Protein AF-T2JMP5-F1 (afdb_monomer_lite)

Secondary structure (DSSP, 8-state):
-EEEEETHHHHH-SSSHHHHHHHHHHHTS-TT-EEEEEESS--SSS----TT-EEEE-----SSGGGHHHHHHHHHHHHHHHHT-SEEEE----

Foldseek 3Di:
DEEEEEVVVCVVDLDDPLLLVVLVVLQPDDLVYQYEYEDQDQNPPSGRDRPNYHYHHDPQPDPPNVCSVVVVVVVVVVVCVVPVGPYYDYSDDD

Organism: NCBI:txid1284629

Sequence (94 aa):
MKILYDGSIYSIQVTGGINRYFANVINRLPDDFIPSLIVEKYPEFNCPTHPNLKLFRWYKRFRPERFRVLTEKLYANAINKFNNFDSLIPLIIH

Radius of gyration: 13.21 Å; chains: 1; bounding box: 30×30×32 Å

pLDDT: mean 76.19, std 10.18, range [42.0, 91.25]

Structure 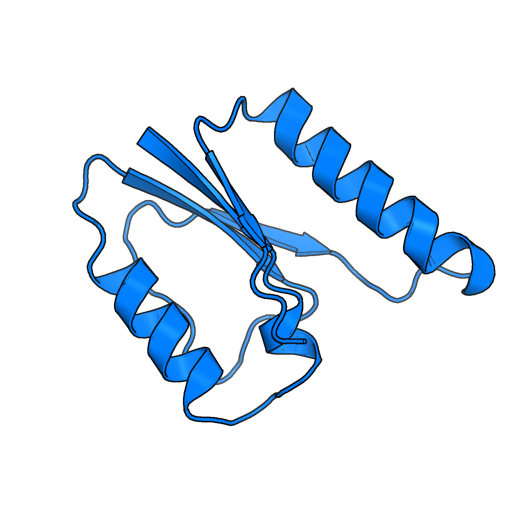(mmCIF, N/CA/C/O backbone):
data_AF-T2JMP5-F1
#
_entry.id   AF-T2JMP5-F1
#
loop_
_atom_site.group_PDB
_atom_site.id
_atom_site.type_symbol
_atom_site.label_atom_id
_atom_site.label_alt_id
_atom_site.label_comp_id
_atom_site.label_asym_id
_atom_site.label_entity_id
_atom_site.label_seq_id
_atom_site.pdbx_PDB_ins_code
_atom_site.Cartn_x
_atom_site.Cartn_y
_atom_site.Cartn_z
_atom_site.occupancy
_atom_site.B_iso_or_equiv
_atom_site.auth_seq_id
_atom_site.auth_comp_id
_atom_site.auth_asym_id
_atom_site.auth_atom_id
_atom_site.pdbx_PDB_model_num
ATOM 1 N N . MET A 1 1 ? -7.040 5.365 13.887 1.00 85.81 1 MET A N 1
ATOM 2 C CA . MET A 1 1 ? -5.674 5.891 13.628 1.00 85.81 1 MET A CA 1
ATOM 3 C C . MET A 1 1 ? -5.327 5.770 12.143 1.00 85.81 1 MET A C 1
ATOM 5 O O . MET A 1 1 ? -5.575 4.724 11.549 1.00 85.81 1 MET A O 1
ATOM 9 N N . LYS A 1 2 ? -4.807 6.825 11.508 1.00 86.31 2 LYS A N 1
ATOM 10 C CA . LYS A 1 2 ? -4.453 6.844 10.077 1.00 86.31 2 LYS A CA 1
ATOM 11 C C . LYS A 1 2 ? -2.972 6.521 9.888 1.00 86.31 2 LYS A C 1
ATOM 13 O O . LYS A 1 2 ? -2.117 7.273 10.351 1.00 86.31 2 LYS A O 1
ATOM 18 N N . ILE A 1 3 ? -2.670 5.457 9.147 1.00 85.56 3 ILE A N 1
ATOM 19 C CA . ILE A 1 3 ? -1.290 5.018 8.884 1.00 85.56 3 ILE A CA 1
ATOM 20 C C . ILE A 1 3 ? -1.011 5.086 7.388 1.00 85.56 3 ILE A C 1
ATOM 22 O O . ILE A 1 3 ? -1.795 4.561 6.601 1.00 85.56 3 ILE A O 1
ATOM 26 N N . LEU A 1 4 ? 0.108 5.692 6.999 1.00 84.75 4 LEU A N 1
ATOM 27 C CA . LEU A 1 4 ? 0.583 5.701 5.619 1.00 84.75 4 LEU A CA 1
ATOM 28 C C . LEU A 1 4 ? 1.733 4.708 5.430 1.00 84.75 4 LEU A C 1
ATOM 30 O O . LEU A 1 4 ? 2.777 4.840 6.063 1.00 84.75 4 LEU A O 1
ATOM 34 N N . TYR A 1 5 ? 1.550 3.758 4.519 1.00 83.75 5 TYR A N 1
ATOM 35 C CA . TYR A 1 5 ? 2.559 2.814 4.056 1.00 83.75 5 TYR A CA 1
ATOM 36 C C . TYR A 1 5 ? 3.113 3.263 2.702 1.00 83.75 5 TYR A C 1
ATOM 38 O O . TYR A 1 5 ? 2.361 3.437 1.734 1.00 83.75 5 TYR A O 1
ATOM 46 N N . ASP A 1 6 ? 4.435 3.408 2.619 1.00 78.25 6 ASP A N 1
ATOM 47 C CA . ASP A 1 6 ? 5.122 3.563 1.337 1.00 78.25 6 ASP A CA 1
ATOM 48 C C . ASP A 1 6 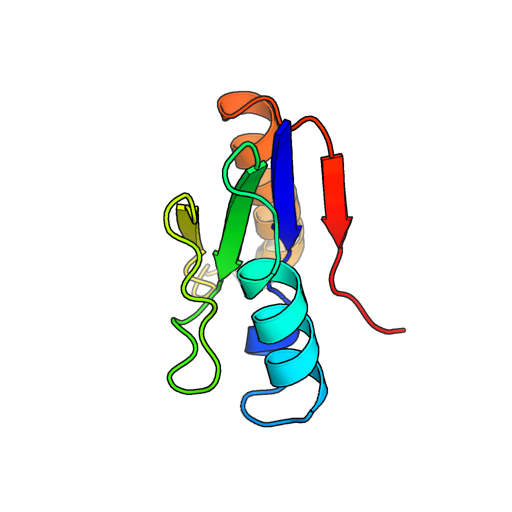? 5.221 2.198 0.648 1.00 78.25 6 ASP A C 1
ATOM 50 O O . ASP A 1 6 ? 6.023 1.356 1.037 1.00 78.25 6 ASP A O 1
ATOM 54 N N . GLY A 1 7 ? 4.398 1.950 -0.369 1.00 74.50 7 GLY A N 1
ATOM 55 C CA . GLY A 1 7 ? 4.375 0.687 -1.104 1.00 74.50 7 GLY A CA 1
ATOM 56 C C . GLY A 1 7 ? 5.463 0.555 -2.168 1.00 74.50 7 GLY A C 1
ATOM 57 O O . GLY A 1 7 ? 5.318 -0.271 -3.072 1.00 74.50 7 GLY A O 1
ATOM 58 N N . SER A 1 8 ? 6.549 1.327 -2.081 1.00 74.44 8 SER A N 1
ATOM 59 C CA . SER A 1 8 ? 7.717 1.221 -2.962 1.00 74.44 8 SER A CA 1
ATOM 60 C C . SER A 1 8 ? 8.235 -0.221 -3.098 1.00 74.44 8 SER A C 1
ATOM 62 O O . SER A 1 8 ? 8.581 -0.638 -4.207 1.00 74.44 8 SER A O 1
ATOM 64 N N . ILE A 1 9 ? 8.166 -1.033 -2.036 1.00 70.62 9 ILE A N 1
ATOM 65 C CA . ILE A 1 9 ? 8.551 -2.456 -2.052 1.00 70.62 9 ILE A CA 1
ATOM 66 C C . ILE A 1 9 ? 7.772 -3.305 -3.065 1.00 70.62 9 ILE A C 1
ATOM 68 O O . ILE A 1 9 ? 8.367 -4.148 -3.738 1.00 70.62 9 ILE A O 1
ATOM 72 N N . TYR A 1 10 ? 6.479 -3.022 -3.263 1.00 72.00 10 TYR A N 1
ATOM 73 C CA . TYR A 1 10 ? 5.637 -3.736 -4.229 1.00 72.00 10 TYR A CA 1
ATOM 74 C C . TYR A 1 10 ? 6.064 -3.463 -5.679 1.00 72.00 10 TYR A C 1
ATOM 76 O O . TYR A 1 10 ? 5.743 -4.246 -6.570 1.00 72.00 10 TYR A O 1
ATOM 84 N N . SER A 1 11 ? 6.790 -2.364 -5.927 1.00 69.06 11 SER A N 1
ATOM 85 C CA . SER A 1 11 ? 7.373 -2.064 -7.242 1.00 69.06 11 SER A CA 1
ATOM 86 C C . SER A 1 11 ? 8.738 -2.722 -7.464 1.00 69.06 11 SER A C 1
ATOM 88 O O . SER A 1 11 ? 9.111 -2.982 -8.604 1.00 69.06 11 SER A O 1
ATOM 90 N N . ILE A 1 12 ? 9.482 -2.991 -6.386 1.00 69.88 12 ILE A N 1
ATOM 91 C CA . ILE A 1 12 ? 10.839 -3.552 -6.447 1.00 69.88 12 ILE A CA 1
ATOM 92 C C . ILE A 1 12 ? 10.775 -5.076 -6.565 1.00 69.88 12 ILE A C 1
ATOM 94 O O . ILE A 1 12 ? 11.511 -5.671 -7.349 1.00 69.88 12 ILE A O 1
ATOM 98 N N . GLN A 1 13 ? 9.879 -5.713 -5.810 1.00 66.88 13 GLN A N 1
ATOM 99 C CA . GLN A 1 13 ? 9.668 -7.155 -5.857 1.00 66.88 13 GLN A CA 1
ATOM 100 C C . GLN A 1 13 ? 8.215 -7.453 -6.218 1.00 66.88 13 GLN A C 1
ATOM 102 O O . GLN A 1 13 ? 7.308 -7.210 -5.431 1.00 66.88 13 GLN A O 1
ATOM 107 N N . VAL A 1 14 ? 7.991 -8.012 -7.410 1.00 61.94 14 VAL A N 1
ATOM 108 C CA . VAL A 1 14 ? 6.645 -8.359 -7.906 1.00 61.94 14 VAL A CA 1
ATOM 109 C C . VAL A 1 14 ? 6.077 -9.587 -7.181 1.00 61.94 14 VAL A C 1
ATOM 111 O O . VAL A 1 14 ? 4.879 -9.656 -6.917 1.00 61.94 14 VAL A O 1
ATOM 114 N N . THR A 1 15 ? 6.938 -10.533 -6.791 1.00 57.91 15 THR A N 1
ATOM 115 C CA . THR A 1 15 ? 6.539 -11.781 -6.123 1.00 57.91 15 THR A CA 1
ATOM 116 C C . THR A 1 15 ? 7.540 -12.115 -5.023 1.00 57.91 15 THR A C 1
ATOM 118 O O . THR A 1 15 ? 8.740 -12.145 -5.279 1.00 57.91 15 THR A O 1
ATOM 121 N N . GLY A 1 16 ? 7.070 -12.367 -3.799 1.00 67.06 16 GLY A N 1
ATOM 122 C CA . GLY A 1 16 ? 7.957 -12.708 -2.686 1.00 67.06 16 GLY A CA 1
ATOM 123 C C . GLY A 1 16 ? 7.272 -12.748 -1.321 1.00 67.06 16 GLY A C 1
ATOM 124 O O . GLY A 1 16 ? 6.131 -12.305 -1.158 1.00 67.06 16 GLY A O 1
ATOM 125 N N . GLY A 1 17 ? 7.989 -13.282 -0.327 1.00 75.12 17 GLY A N 1
ATOM 126 C CA . GLY A 1 17 ? 7.529 -13.363 1.064 1.00 75.12 17 GLY A CA 1
ATOM 127 C C . GLY A 1 17 ? 7.312 -11.995 1.719 1.00 75.12 17 GLY A C 1
ATOM 128 O O . GLY A 1 17 ? 6.440 -11.869 2.571 1.00 75.12 17 GLY A O 1
ATOM 129 N N . ILE A 1 18 ? 8.029 -10.962 1.266 1.00 77.81 18 ILE A N 1
ATOM 130 C CA . ILE A 1 18 ? 7.946 -9.597 1.808 1.00 77.81 18 ILE A CA 1
ATOM 131 C C . ILE A 1 18 ? 6.588 -8.947 1.499 1.00 77.81 18 ILE A C 1
ATOM 133 O O . ILE A 1 18 ? 5.926 -8.453 2.409 1.00 77.81 18 ILE A O 1
ATOM 137 N N . ASN A 1 19 ? 6.104 -9.025 0.255 1.00 79.94 19 ASN A N 1
ATOM 138 C CA . ASN A 1 19 ? 4.772 -8.510 -0.093 1.00 79.94 19 ASN A CA 1
ATOM 139 C C . ASN A 1 19 ? 3.675 -9.237 0.690 1.00 79.94 19 ASN A C 1
ATOM 141 O O . ASN A 1 19 ? 2.746 -8.609 1.186 1.00 79.94 19 ASN A O 1
ATOM 145 N N . ARG A 1 20 ? 3.802 -10.564 0.848 1.00 82.81 20 ARG A N 1
ATOM 146 C CA . ARG A 1 20 ? 2.859 -11.363 1.644 1.00 82.81 20 ARG A CA 1
ATOM 147 C C . ARG A 1 20 ? 2.888 -10.970 3.119 1.00 82.81 20 ARG A C 1
ATOM 149 O O . ARG A 1 20 ? 1.838 -10.913 3.750 1.00 82.81 20 ARG A O 1
ATOM 156 N N . TYR A 1 21 ? 4.071 -10.697 3.661 1.00 85.19 21 TYR A N 1
ATOM 157 C CA . TYR A 1 21 ? 4.229 -10.227 5.030 1.00 85.19 21 TYR A CA 1
ATOM 158 C C . TYR A 1 21 ? 3.490 -8.904 5.240 1.00 85.19 21 TYR A C 1
ATOM 160 O O . TYR A 1 21 ? 2.624 -8.831 6.108 1.00 85.19 21 TYR A O 1
ATOM 168 N N . PHE A 1 22 ? 3.747 -7.895 4.405 1.00 83.12 22 PHE A N 1
ATOM 169 C CA . PHE A 1 22 ? 3.076 -6.601 4.543 1.00 83.12 22 PHE A CA 1
ATOM 170 C C . PHE A 1 22 ? 1.574 -6.678 4.281 1.00 83.12 22 PHE A C 1
ATOM 172 O O . PHE A 1 22 ? 0.807 -6.047 5.006 1.00 83.12 22 PHE A O 1
ATOM 179 N N . ALA A 1 23 ? 1.137 -7.501 3.326 1.00 87.00 23 ALA A N 1
ATOM 180 C CA . ALA A 1 23 ? -0.280 -7.769 3.121 1.00 87.00 23 ALA A CA 1
ATOM 181 C C . ALA A 1 23 ? -0.926 -8.339 4.390 1.00 87.00 23 ALA A C 1
ATOM 183 O O . ALA A 1 23 ? -1.947 -7.833 4.840 1.00 87.00 23 ALA A O 1
ATOM 184 N N . ASN A 1 24 ? -0.294 -9.328 5.025 1.00 88.81 24 ASN A N 1
ATOM 185 C CA . ASN A 1 24 ? -0.793 -9.920 6.265 1.00 88.81 24 ASN A CA 1
ATOM 186 C C . ASN A 1 24 ? -0.800 -8.935 7.439 1.00 88.81 24 ASN A C 1
ATOM 188 O O . ASN A 1 24 ? -1.727 -8.977 8.243 1.00 88.81 24 ASN A O 1
ATOM 192 N N . VAL A 1 25 ? 0.206 -8.062 7.544 1.00 88.50 25 VAL A N 1
ATOM 193 C CA . VAL A 1 25 ? 0.250 -7.014 8.575 1.00 88.50 25 VAL A CA 1
ATOM 194 C C . VAL A 1 25 ? -0.924 -6.058 8.399 1.00 88.50 25 VAL A C 1
ATOM 196 O O . VAL A 1 25 ? -1.684 -5.857 9.339 1.00 88.50 25 VAL A O 1
ATOM 199 N N . ILE A 1 26 ? -1.118 -5.528 7.190 1.00 87.88 26 ILE A N 1
ATOM 200 C CA . ILE A 1 26 ? -2.199 -4.580 6.898 1.00 87.88 26 ILE A CA 1
ATOM 201 C C . ILE A 1 26 ? -3.573 -5.250 7.062 1.00 87.88 26 ILE A C 1
ATOM 203 O O . ILE A 1 26 ? -4.491 -4.634 7.591 1.00 87.88 26 ILE A O 1
ATOM 207 N N . ASN A 1 27 ? -3.710 -6.522 6.674 1.00 89.94 27 ASN A N 1
ATOM 208 C CA . ASN A 1 27 ? -4.956 -7.287 6.803 1.00 89.94 27 ASN A CA 1
ATOM 209 C C . ASN A 1 27 ? -5.370 -7.556 8.250 1.00 89.94 27 ASN A C 1
ATOM 211 O O . ASN A 1 27 ? -6.544 -7.794 8.504 1.00 89.94 27 ASN A O 1
ATOM 215 N N . ARG A 1 28 ? -4.409 -7.585 9.176 1.00 91.19 28 ARG A N 1
ATOM 216 C CA . ARG A 1 28 ? -4.643 -7.867 10.598 1.00 91.19 28 ARG A CA 1
ATOM 217 C C . ARG A 1 28 ? -4.716 -6.606 11.449 1.00 91.19 28 ARG A C 1
ATOM 219 O O . ARG A 1 28 ? -4.780 -6.718 12.672 1.00 91.19 28 ARG A O 1
ATOM 226 N N . LEU A 1 29 ? -4.662 -5.427 10.829 1.00 90.00 29 LEU A N 1
ATOM 227 C CA . LEU A 1 29 ? -4.923 -4.196 11.554 1.00 90.00 29 LEU A CA 1
ATOM 228 C C . LEU A 1 29 ? -6.357 -4.228 12.106 1.00 90.00 29 LEU A C 1
ATOM 230 O O . LEU A 1 29 ? -7.246 -4.754 11.437 1.00 90.00 29 LEU A O 1
ATOM 234 N N . PRO A 1 30 ? -6.580 -3.710 13.321 1.00 91.25 30 PRO A N 1
ATOM 235 C CA . PRO A 1 30 ? -7.928 -3.596 13.853 1.00 91.25 30 PRO A CA 1
ATOM 236 C C . PRO A 1 30 ? -8.755 -2.554 13.078 1.00 91.25 30 PRO A C 1
ATOM 238 O O . PRO A 1 30 ? -8.210 -1.631 12.469 1.00 91.25 30 PRO A O 1
ATOM 241 N N . ASP A 1 31 ? -10.082 -2.678 13.128 1.00 89.06 31 ASP A N 1
ATOM 242 C CA . ASP A 1 31 ? -10.998 -1.893 12.286 1.00 89.06 31 ASP A CA 1
ATOM 243 C C . ASP A 1 31 ? -10.969 -0.376 12.555 1.00 89.06 31 ASP A C 1
ATOM 245 O O . ASP A 1 31 ? -11.360 0.415 11.698 1.00 89.06 31 ASP A O 1
ATOM 249 N N . ASP A 1 32 ? -10.482 0.073 13.711 1.00 90.50 32 ASP A N 1
ATOM 250 C CA . ASP A 1 32 ? -10.306 1.496 14.029 1.00 90.50 32 ASP A CA 1
ATOM 251 C C . ASP A 1 32 ? -9.107 2.137 13.297 1.00 90.50 32 ASP A C 1
ATOM 253 O O . ASP A 1 32 ? -8.914 3.365 13.324 1.00 90.50 32 ASP A O 1
ATOM 257 N N . PHE A 1 33 ? -8.303 1.331 12.599 1.00 89.19 33 PHE A N 1
ATOM 258 C CA . PHE A 1 33 ? -7.221 1.796 11.745 1.00 89.19 33 PHE A CA 1
ATOM 259 C C . PHE A 1 33 ? -7.701 2.075 10.321 1.00 89.19 33 PHE A C 1
ATOM 261 O O . PHE A 1 33 ? -8.516 1.367 9.734 1.00 89.19 33 PHE A O 1
ATOM 268 N N . ILE A 1 34 ? -7.137 3.129 9.734 1.00 90.25 34 ILE A N 1
ATOM 269 C CA . ILE A 1 34 ? -7.381 3.531 8.348 1.00 90.25 34 ILE A CA 1
ATOM 270 C C . ILE A 1 34 ? -6.037 3.455 7.618 1.00 90.25 34 ILE A C 1
ATOM 272 O O . ILE A 1 34 ? -5.343 4.474 7.495 1.00 90.25 34 ILE A O 1
ATOM 276 N N . PRO A 1 35 ? -5.608 2.249 7.200 1.00 90.88 35 PRO A N 1
ATOM 277 C CA . PRO A 1 35 ? -4.360 2.093 6.478 1.00 90.88 35 PRO A CA 1
ATOM 278 C C . PRO A 1 35 ? -4.470 2.743 5.100 1.00 90.88 35 PRO A C 1
ATOM 280 O O . PRO A 1 35 ? -5.472 2.625 4.399 1.00 90.88 35 PRO A O 1
ATOM 283 N N . SER A 1 36 ? -3.423 3.445 4.702 1.00 89.12 36 SER A N 1
ATOM 284 C CA . SER A 1 36 ? -3.273 4.045 3.385 1.00 89.12 36 SER A CA 1
ATOM 285 C C . SER A 1 36 ? -2.011 3.514 2.743 1.00 89.12 36 SER A C 1
ATOM 287 O O . SER A 1 36 ? -0.957 3.530 3.367 1.00 89.12 36 SER A O 1
ATOM 289 N N . LEU A 1 37 ? -2.106 3.043 1.508 1.00 86.31 37 LEU A N 1
ATOM 290 C CA . LEU A 1 37 ? -0.993 2.439 0.791 1.00 86.31 37 LEU A CA 1
ATOM 291 C C . LEU A 1 37 ? -0.774 3.174 -0.532 1.00 86.31 37 LEU A C 1
ATOM 293 O O . LEU A 1 37 ? -1.685 3.261 -1.359 1.00 86.31 37 LEU A O 1
ATOM 297 N N . ILE A 1 38 ? 0.439 3.695 -0.728 1.00 83.88 38 ILE A N 1
ATOM 298 C CA . ILE A 1 38 ? 0.866 4.277 -2.006 1.00 83.88 38 ILE A CA 1
ATOM 299 C C . ILE A 1 38 ? 1.473 3.164 -2.855 1.00 83.88 38 ILE A C 1
ATOM 301 O O . ILE A 1 38 ? 2.460 2.563 -2.4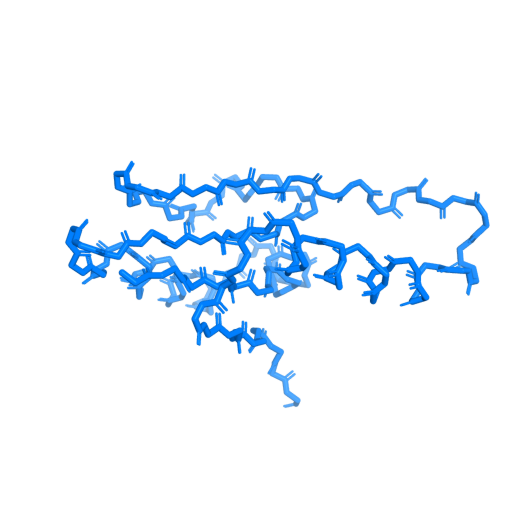51 1.00 83.88 38 ILE A O 1
ATOM 305 N N . VAL A 1 39 ? 0.914 2.893 -4.032 1.00 80.25 39 VAL A N 1
ATOM 306 C CA . VAL A 1 39 ? 1.427 1.876 -4.963 1.00 80.25 39 VAL A CA 1
ATOM 307 C C . VAL A 1 39 ? 1.586 2.438 -6.366 1.00 80.25 39 VAL A C 1
ATOM 309 O O . VAL A 1 39 ? 0.772 3.230 -6.839 1.00 80.25 39 VAL A O 1
ATOM 312 N N . GLU A 1 40 ? 2.632 1.993 -7.056 1.00 74.69 40 GLU A N 1
ATOM 313 C CA . GLU A 1 40 ? 2.863 2.347 -8.458 1.00 74.69 40 GLU A CA 1
ATOM 314 C C . GLU A 1 40 ? 1.893 1.613 -9.390 1.00 74.69 40 GLU A C 1
ATOM 316 O O . GLU A 1 40 ? 1.183 2.210 -10.201 1.00 74.69 40 GLU A O 1
ATOM 321 N N . LYS A 1 41 ? 1.855 0.290 -9.246 1.00 70.88 41 LYS A N 1
ATOM 322 C CA . LYS A 1 41 ? 0.939 -0.605 -9.941 1.00 70.88 41 LYS A CA 1
ATOM 323 C C . LYS A 1 41 ? 0.168 -1.377 -8.884 1.00 70.88 41 LYS A C 1
ATOM 325 O O . LYS A 1 41 ? 0.713 -1.697 -7.829 1.00 70.88 41 LYS A O 1
ATOM 330 N N . TYR A 1 42 ? -1.097 -1.670 -9.169 1.00 67.81 42 TYR A N 1
ATOM 331 C CA . TYR A 1 42 ? -1.870 -2.553 -8.308 1.00 67.81 42 TYR A CA 1
ATOM 332 C C . TYR A 1 42 ? -1.143 -3.904 -8.223 1.00 67.81 42 TYR A C 1
ATOM 334 O O . TYR A 1 42 ? -0.863 -4.481 -9.280 1.00 67.81 42 TYR A O 1
ATOM 342 N N . PRO A 1 43 ? -0.786 -4.389 -7.022 1.00 66.19 43 PRO A N 1
ATOM 343 C CA . PRO A 1 43 ? -0.169 -5.696 -6.902 1.00 66.19 43 PRO A CA 1
ATOM 344 C C . PRO A 1 43 ? -1.199 -6.740 -7.337 1.00 66.19 43 PRO A C 1
ATOM 346 O O . PRO A 1 43 ? -2.246 -6.887 -6.711 1.00 66.19 43 PRO A O 1
ATOM 349 N N . GLU A 1 44 ? -0.917 -7.434 -8.441 1.00 65.94 44 GLU A N 1
ATOM 350 C CA . GLU A 1 44 ? -1.773 -8.515 -8.958 1.00 65.94 44 GLU A CA 1
ATOM 351 C C . GLU A 1 44 ? -1.810 -9.706 -7.982 1.00 65.94 44 GLU A C 1
ATOM 353 O O . GLU A 1 44 ? -2.782 -10.455 -7.953 1.00 65.94 44 GLU A O 1
ATOM 358 N N . PHE A 1 45 ? -0.792 -9.834 -7.121 1.00 63.97 45 PHE A N 1
ATOM 359 C CA . PHE A 1 45 ? -0.666 -10.880 -6.107 1.00 63.97 45 PHE A CA 1
ATOM 360 C C . PHE A 1 45 ? -0.408 -10.287 -4.716 1.00 63.97 45 PHE A C 1
ATOM 362 O O . PHE A 1 45 ? 0.383 -9.357 -4.568 1.00 63.97 45 PHE A O 1
ATOM 369 N N . ASN A 1 46 ? -1.021 -10.880 -3.682 1.00 73.38 46 ASN A N 1
ATOM 370 C CA . ASN A 1 46 ? -0.887 -10.481 -2.271 1.00 73.38 46 ASN A CA 1
ATOM 371 C C . ASN A 1 46 ? -1.272 -9.012 -2.003 1.00 73.38 46 ASN A C 1
ATOM 373 O O . ASN A 1 46 ? -0.584 -8.312 -1.265 1.00 73.38 46 ASN A O 1
ATOM 377 N N . CYS A 1 47 ? -2.359 -8.529 -2.609 1.00 74.25 47 CYS A N 1
ATOM 378 C CA . CYS A 1 47 ? -2.893 -7.213 -2.271 1.00 74.25 47 CYS A CA 1
ATOM 379 C C . CYS A 1 47 ? -3.551 -7.257 -0.877 1.00 74.25 47 CYS A C 1
ATOM 381 O O . CYS A 1 47 ? -4.310 -8.193 -0.609 1.00 74.25 47 CYS A O 1
ATOM 383 N N . PRO A 1 48 ? -3.281 -6.290 0.016 1.00 82.69 48 PRO A N 1
ATOM 384 C CA . PRO A 1 48 ? -4.008 -6.190 1.275 1.00 82.69 48 PRO A CA 1
ATOM 385 C C . PRO A 1 48 ? -5.495 -5.873 1.043 1.00 82.69 48 PRO A C 1
ATOM 387 O O . PRO A 1 48 ? -5.851 -5.109 0.150 1.00 82.69 48 PRO A O 1
ATOM 390 N N . THR A 1 49 ? -6.362 -6.450 1.871 1.00 83.94 49 THR A N 1
ATOM 391 C CA . THR A 1 49 ? -7.829 -6.441 1.761 1.00 83.94 49 THR A CA 1
ATOM 392 C C . THR A 1 49 ? -8.507 -5.890 3.020 1.00 83.94 49 THR A C 1
ATOM 394 O O . THR A 1 49 ? -9.593 -6.332 3.387 1.00 83.94 49 THR A O 1
ATOM 397 N N . HIS A 1 50 ? -7.869 -4.951 3.720 1.00 87.75 50 HIS A N 1
ATOM 398 C CA . HIS A 1 50 ? -8.446 -4.339 4.920 1.00 87.75 50 HIS A CA 1
ATOM 399 C C . HIS A 1 50 ? -9.671 -3.462 4.562 1.00 87.75 50 HIS A C 1
ATOM 401 O O . HIS A 1 50 ? -9.588 -2.698 3.596 1.00 87.75 50 HIS A O 1
ATOM 407 N N . PRO A 1 51 ? -10.788 -3.512 5.320 1.00 86.81 51 PRO A N 1
ATOM 408 C CA . PRO A 1 51 ? -12.036 -2.815 4.971 1.00 86.81 51 PRO A CA 1
ATOM 409 C C . PRO A 1 51 ? -11.866 -1.295 4.849 1.00 86.81 51 PRO A C 1
ATOM 411 O O . PRO A 1 51 ? -12.437 -0.669 3.961 1.00 86.81 51 PRO A O 1
ATOM 414 N N . ASN A 1 52 ? -11.013 -0.710 5.692 1.00 90.38 52 ASN A N 1
ATOM 415 C CA . ASN A 1 52 ? -10.710 0.725 5.679 1.00 90.38 52 ASN A CA 1
ATOM 416 C C . ASN A 1 52 ? -9.446 1.088 4.877 1.00 90.38 52 ASN A C 1
ATOM 418 O O . ASN A 1 52 ? -8.882 2.168 5.070 1.00 90.38 52 ASN A O 1
ATOM 422 N N . LEU A 1 53 ? -8.963 0.192 4.006 1.00 88.75 53 LEU A N 1
ATOM 423 C CA . LEU A 1 53 ? -7.770 0.440 3.198 1.00 88.75 53 LEU A CA 1
ATOM 424 C C . LEU A 1 53 ? -8.023 1.508 2.131 1.00 88.75 53 LEU A C 1
ATOM 426 O O . LEU A 1 53 ? -8.898 1.370 1.277 1.00 88.75 53 LEU A O 1
ATOM 430 N N . LYS A 1 54 ? -7.178 2.539 2.115 1.00 88.94 54 LYS A N 1
ATOM 431 C CA . LYS A 1 54 ? -7.127 3.535 1.041 1.00 88.94 54 LYS A CA 1
ATOM 432 C C . LYS A 1 54 ? -5.922 3.290 0.147 1.00 88.94 54 LYS A C 1
ATOM 434 O O . LYS A 1 54 ? -4.790 3.235 0.616 1.00 88.94 54 LYS A O 1
ATOM 439 N N . LEU A 1 55 ? -6.157 3.183 -1.156 1.00 85.69 55 LEU A N 1
ATOM 440 C CA . LEU A 1 55 ? -5.103 2.961 -2.143 1.00 85.69 55 LEU A CA 1
ATOM 441 C C . LEU A 1 55 ? -4.859 4.228 -2.955 1.00 85.69 55 LEU A C 1
ATOM 443 O O . LEU A 1 55 ? -5.750 4.720 -3.647 1.00 85.69 55 LEU A O 1
ATOM 447 N N . PHE A 1 56 ? -3.627 4.721 -2.902 1.00 83.69 56 PHE A N 1
ATOM 448 C CA . PHE A 1 56 ? -3.164 5.848 -3.697 1.00 83.69 56 PHE A CA 1
ATOM 449 C C . PHE A 1 56 ? -2.286 5.323 -4.827 1.00 83.69 56 PHE A C 1
ATOM 451 O O . PHE A 1 56 ? -1.232 4.737 -4.589 1.00 83.69 56 PHE A O 1
ATOM 458 N N . ARG A 1 57 ? -2.734 5.506 -6.071 1.00 78.06 57 ARG A N 1
ATOM 459 C CA . ARG A 1 57 ? -1.966 5.105 -7.253 1.00 78.06 57 ARG A CA 1
ATOM 460 C C . ARG A 1 57 ? -1.073 6.248 -7.716 1.00 78.06 57 ARG A C 1
ATOM 462 O O . ARG A 1 57 ? -1.575 7.325 -8.031 1.00 78.06 57 ARG A O 1
ATOM 469 N N . TRP A 1 58 ? 0.228 5.986 -7.803 1.00 72.75 58 TRP A N 1
ATOM 470 C CA . TRP A 1 58 ? 1.211 6.931 -8.328 1.00 72.75 58 TRP A CA 1
ATOM 471 C C . TRP A 1 58 ? 1.849 6.407 -9.614 1.00 72.75 58 TRP A C 1
ATOM 473 O O . TRP A 1 58 ? 2.594 5.433 -9.609 1.00 72.75 58 TRP A O 1
ATOM 483 N N . TYR A 1 59 ? 1.583 7.063 -10.741 1.00 65.38 59 TYR A N 1
ATOM 484 C CA . TYR A 1 59 ? 2.142 6.652 -12.027 1.00 65.38 59 TYR A CA 1
ATOM 485 C C . TYR A 1 59 ? 3.594 7.127 -12.170 1.00 65.38 59 TYR A C 1
ATOM 487 O O . TYR A 1 59 ? 3.861 8.307 -12.378 1.00 65.38 59 TYR A O 1
ATOM 495 N N . LYS A 1 60 ? 4.544 6.188 -12.134 1.00 62.62 60 LYS A N 1
ATOM 496 C CA . LYS A 1 60 ? 5.995 6.457 -12.188 1.00 62.62 60 LYS A CA 1
ATOM 497 C C . LYS A 1 60 ? 6.531 6.857 -13.565 1.00 62.62 60 LYS A C 1
ATOM 499 O O . LYS A 1 60 ? 7.704 7.198 -13.685 1.00 62.62 60 LYS A O 1
ATOM 504 N N . ARG A 1 61 ? 5.696 6.878 -14.615 1.00 60.66 61 ARG A N 1
ATOM 505 C CA . ARG A 1 61 ? 6.059 7.387 -15.958 1.00 60.66 61 ARG A CA 1
ATOM 506 C C . ARG A 1 61 ? 6.137 8.924 -15.999 1.00 60.66 61 ARG A C 1
ATOM 508 O O . ARG A 1 61 ? 5.700 9.547 -16.963 1.00 60.66 61 ARG A O 1
ATOM 515 N N . PHE A 1 62 ? 6.708 9.544 -14.971 1.00 60.41 62 PHE A N 1
ATOM 516 C CA . PHE A 1 62 ? 6.999 10.969 -14.985 1.00 60.41 62 PHE A CA 1
ATOM 517 C C . PHE A 1 62 ? 8.267 11.208 -15.812 1.00 60.41 62 PHE A C 1
ATOM 519 O O . PHE A 1 62 ? 9.360 10.770 -15.451 1.00 60.41 62 PHE A O 1
ATOM 526 N N . ARG A 1 63 ? 8.116 11.881 -16.955 1.00 58.72 63 ARG A N 1
ATOM 527 C CA . ARG A 1 63 ? 9.231 12.353 -17.784 1.00 58.72 63 ARG A CA 1
ATOM 528 C C . ARG A 1 63 ?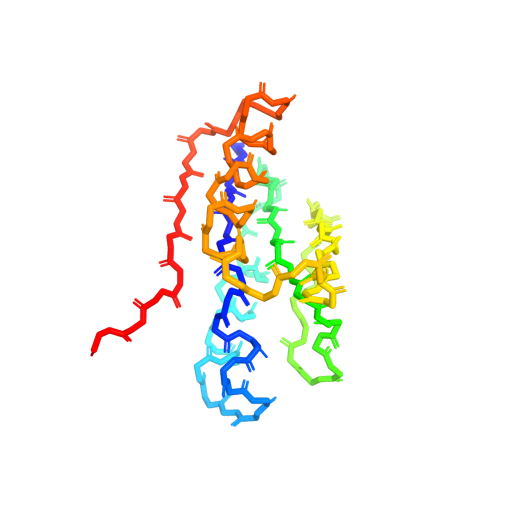 9.348 13.869 -17.597 1.00 58.72 63 ARG A C 1
ATOM 530 O O . ARG A 1 63 ? 8.330 14.538 -17.746 1.00 58.72 63 ARG A O 1
ATOM 537 N N . PRO A 1 64 ? 10.541 14.427 -17.315 1.00 71.38 64 PRO A N 1
ATOM 538 C CA . PRO A 1 64 ? 11.867 13.794 -17.335 1.00 71.38 64 PRO A CA 1
ATOM 539 C C . PRO A 1 64 ? 12.203 12.963 -16.082 1.00 71.38 64 PRO A C 1
ATOM 541 O O . PRO A 1 64 ? 11.974 13.400 -14.957 1.00 71.38 64 PRO A O 1
ATOM 544 N N . GLU A 1 65 ? 12.858 11.815 -16.281 1.00 69.06 65 GLU A N 1
ATOM 545 C CA . GLU A 1 65 ? 13.149 10.812 -15.238 1.00 69.06 65 GLU A CA 1
ATOM 546 C C . GLU A 1 65 ? 14.046 11.335 -14.099 1.00 69.06 65 GLU A C 1
ATOM 548 O O . GLU A 1 65 ? 13.906 10.935 -12.946 1.00 69.06 65 GLU A O 1
ATOM 553 N N . ARG A 1 66 ? 14.903 12.325 -14.384 1.00 74.31 66 ARG A N 1
ATOM 554 C CA . ARG A 1 66 ? 15.759 13.006 -13.392 1.00 74.31 66 ARG A CA 1
ATOM 555 C C . ARG A 1 66 ? 14.991 13.685 -12.253 1.00 74.31 66 ARG A C 1
ATOM 557 O O . ARG A 1 66 ? 15.539 13.865 -11.173 1.00 74.31 66 ARG A O 1
ATOM 564 N N . PHE A 1 67 ? 13.729 14.054 -12.473 1.00 71.62 67 PHE A N 1
ATOM 565 C CA . PHE A 1 67 ? 12.893 14.656 -11.433 1.00 71.62 67 PHE A CA 1
ATOM 566 C C . PHE A 1 67 ? 12.110 13.623 -10.623 1.00 71.62 67 PHE A C 1
ATOM 568 O O . PHE A 1 67 ? 11.505 13.986 -9.619 1.00 71.62 67 PHE A O 1
ATOM 575 N N . ARG A 1 68 ? 12.159 12.338 -10.998 1.00 67.94 68 ARG A N 1
ATOM 576 C CA . ARG A 1 68 ? 11.376 11.265 -10.372 1.00 67.94 68 ARG A CA 1
ATOM 577 C C . ARG A 1 68 ? 11.545 11.226 -8.853 1.00 67.94 68 ARG A C 1
ATOM 579 O O . ARG A 1 68 ? 10.553 11.275 -8.133 1.00 67.94 68 ARG A O 1
ATOM 586 N N . VAL A 1 69 ? 12.789 11.235 -8.370 1.00 69.50 69 VAL A N 1
ATOM 587 C CA . VAL A 1 69 ? 13.106 11.178 -6.928 1.00 69.50 69 VAL A CA 1
ATOM 588 C C . VAL A 1 69 ? 12.524 12.379 -6.175 1.00 69.50 69 VAL A C 1
ATOM 590 O O . VAL A 1 69 ? 12.028 12.246 -5.058 1.00 69.50 69 VAL A O 1
ATOM 593 N N . LEU A 1 70 ? 12.553 13.563 -6.792 1.00 71.94 70 LEU A N 1
ATOM 594 C CA . LEU A 1 70 ? 11.974 14.768 -6.205 1.00 71.94 70 LEU A CA 1
ATOM 595 C C . LEU A 1 70 ? 10.442 14.677 -6.182 1.00 71.94 70 LEU A C 1
ATOM 597 O O . LEU A 1 70 ? 9.821 15.001 -5.175 1.00 71.94 70 LEU A O 1
ATOM 601 N N . THR A 1 71 ? 9.833 14.184 -7.264 1.00 73.31 71 THR A N 1
ATOM 602 C CA . THR A 1 71 ? 8.375 14.041 -7.365 1.00 73.31 71 THR A CA 1
ATOM 603 C C . THR A 1 71 ? 7.808 12.992 -6.416 1.00 73.31 71 THR A C 1
ATOM 605 O O . THR A 1 71 ? 6.753 13.233 -5.845 1.00 73.31 71 THR A O 1
ATOM 608 N N . GLU A 1 72 ? 8.513 11.881 -6.176 1.00 72.31 72 GLU A N 1
ATOM 609 C CA . GLU A 1 72 ? 8.113 10.875 -5.181 1.00 72.31 72 GLU A CA 1
ATOM 610 C C . GLU A 1 72 ? 8.065 11.493 -3.780 1.00 72.31 72 GLU A C 1
ATOM 612 O O . GLU A 1 72 ? 7.053 11.381 -3.087 1.00 72.31 72 GLU A O 1
ATOM 617 N N . LYS A 1 73 ? 9.108 12.244 -3.397 1.00 73.81 73 LYS A N 1
ATOM 618 C CA . LYS A 1 73 ? 9.132 12.975 -2.119 1.00 73.81 73 LYS A CA 1
ATOM 619 C C . LYS A 1 73 ? 8.011 14.006 -2.025 1.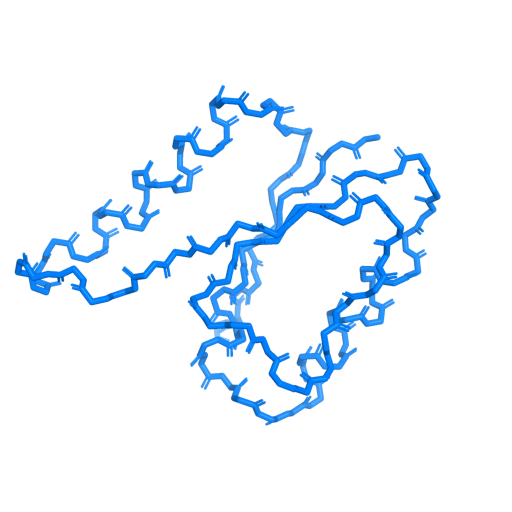00 73.81 73 LYS A C 1
ATOM 621 O O . LYS A 1 73 ? 7.338 14.088 -1.001 1.00 73.81 73 LYS A O 1
ATOM 626 N N . LEU A 1 74 ? 7.793 14.792 -3.079 1.00 74.25 74 LEU A N 1
ATOM 627 C CA . LEU A 1 74 ? 6.730 15.799 -3.107 1.00 74.25 74 LEU A CA 1
ATOM 628 C C . LEU A 1 74 ? 5.339 15.168 -3.030 1.00 74.25 74 LEU A C 1
ATOM 630 O O . LEU A 1 74 ? 4.481 15.699 -2.332 1.00 74.25 74 LEU A O 1
ATOM 634 N N . TYR A 1 75 ? 5.118 14.038 -3.700 1.00 73.50 75 TYR A N 1
ATOM 635 C CA . TYR A 1 75 ? 3.842 13.336 -3.674 1.00 73.50 75 TYR A CA 1
ATOM 636 C C . TYR A 1 75 ? 3.560 12.710 -2.312 1.00 73.50 75 TYR A C 1
ATOM 638 O O . TYR A 1 75 ? 2.466 12.888 -1.779 1.00 73.50 75 TYR A O 1
ATOM 646 N N . ALA A 1 76 ? 4.557 12.060 -1.705 1.00 70.38 76 ALA A N 1
ATOM 647 C CA . ALA A 1 76 ? 4.448 11.553 -0.342 1.00 70.38 76 ALA A CA 1
ATOM 648 C C . ALA A 1 76 ? 4.153 12.693 0.649 1.00 70.38 76 ALA A C 1
ATOM 650 O O . ALA A 1 76 ? 3.233 12.589 1.460 1.00 70.38 76 ALA A O 1
ATOM 651 N N . ASN A 1 77 ? 4.857 13.823 0.522 1.00 74.69 77 ASN A N 1
ATOM 652 C CA . ASN A 1 77 ? 4.618 15.012 1.342 1.00 74.69 77 ASN A CA 1
ATOM 653 C C . ASN A 1 77 ? 3.222 15.607 1.118 1.00 74.69 77 ASN A C 1
ATOM 655 O O . ASN A 1 77 ? 2.573 16.013 2.080 1.00 74.69 77 ASN A O 1
ATOM 659 N N . ALA A 1 78 ? 2.743 15.651 -0.126 1.00 73.75 78 ALA A N 1
ATOM 660 C CA . ALA A 1 78 ? 1.403 16.125 -0.448 1.00 73.75 78 ALA A CA 1
ATOM 661 C C . ALA A 1 78 ? 0.343 15.213 0.179 1.00 73.75 78 ALA A C 1
ATOM 663 O O . ALA A 1 78 ? -0.511 15.692 0.921 1.00 73.75 78 ALA A O 1
ATOM 664 N N . ILE A 1 79 ? 0.435 13.899 -0.041 1.00 73.56 79 ILE A N 1
ATOM 665 C CA . ILE A 1 79 ? -0.469 12.914 0.560 1.00 73.56 79 ILE A CA 1
ATOM 666 C C . ILE A 1 79 ? -0.491 13.052 2.079 1.00 73.56 79 ILE A C 1
ATOM 668 O O . ILE A 1 79 ? -1.576 13.036 2.668 1.00 73.56 79 ILE A O 1
ATOM 672 N N . ASN A 1 80 ? 0.678 13.236 2.694 1.00 74.06 80 ASN A N 1
ATOM 673 C CA . ASN A 1 80 ? 0.778 13.403 4.132 1.00 74.06 80 ASN A CA 1
ATOM 674 C C . ASN A 1 80 ? 0.075 14.679 4.614 1.00 74.06 80 ASN A C 1
ATOM 676 O O . ASN A 1 80 ? -0.773 14.632 5.504 1.00 74.06 80 ASN A O 1
ATOM 680 N N . LYS A 1 81 ? 0.344 15.804 3.946 1.00 75.12 81 LYS A N 1
ATOM 681 C CA . LYS A 1 81 ? -0.251 17.107 4.257 1.00 75.12 81 LYS A CA 1
ATOM 682 C C . LYS A 1 81 ? -1.773 17.136 4.078 1.00 75.12 81 LYS A C 1
ATOM 684 O O . LYS A 1 81 ? -2.455 17.805 4.845 1.00 75.12 81 LYS A O 1
ATOM 689 N N . PHE A 1 82 ? -2.316 16.431 3.085 1.00 71.44 82 PHE A N 1
ATOM 690 C CA . PHE A 1 82 ? -3.758 16.435 2.810 1.00 71.44 82 PHE A CA 1
ATOM 691 C C . PHE A 1 82 ? -4.560 15.480 3.700 1.00 71.44 82 PHE A C 1
ATOM 693 O O . PHE A 1 82 ? -5.735 15.734 3.953 1.00 71.44 82 PHE A O 1
ATOM 700 N N . ASN A 1 83 ? -3.960 14.386 4.172 1.00 75.81 83 ASN A N 1
ATOM 701 C CA . ASN A 1 83 ? -4.692 13.363 4.924 1.00 75.81 83 ASN A CA 1
ATOM 702 C C . ASN A 1 83 ? -4.464 13.406 6.440 1.00 75.81 83 ASN A C 1
ATOM 704 O O . ASN A 1 83 ? -5.261 12.785 7.153 1.00 75.81 83 ASN A O 1
ATOM 708 N N . ASN A 1 84 ? -3.453 14.148 6.918 1.00 77.88 84 ASN A N 1
ATOM 709 C CA . ASN A 1 84 ? -3.038 14.220 8.325 1.00 77.88 84 ASN A CA 1
ATOM 710 C C . ASN A 1 84 ? -2.862 12.813 8.916 1.00 77.88 84 ASN A C 1
ATOM 712 O O . ASN A 1 84 ? -3.703 12.357 9.692 1.00 77.88 84 ASN A O 1
ATOM 716 N N . PHE A 1 85 ? -1.834 12.085 8.469 1.00 77.69 85 PHE A N 1
ATOM 717 C CA . PHE A 1 85 ? -1.543 10.757 9.012 1.00 77.69 85 PHE A CA 1
ATOM 718 C C . PHE A 1 85 ? -0.924 10.856 10.402 1.00 77.69 85 PHE A C 1
ATOM 720 O O . PHE A 1 85 ? -0.066 11.701 10.644 1.00 77.69 85 PHE A O 1
ATOM 727 N N . ASP A 1 86 ? -1.320 9.937 11.279 1.00 79.88 86 ASP A N 1
ATOM 728 C CA . ASP A 1 86 ? -0.760 9.824 12.626 1.00 79.88 86 ASP A CA 1
ATOM 729 C C . ASP A 1 86 ? 0.624 9.156 12.588 1.00 79.88 86 ASP A C 1
ATOM 731 O O . ASP A 1 86 ? 1.447 9.331 13.484 1.00 79.88 86 ASP A O 1
ATOM 735 N N . SER A 1 87 ? 0.895 8.344 11.560 1.00 74.81 87 SER A N 1
ATOM 736 C CA . SER A 1 87 ? 2.161 7.621 11.404 1.00 74.81 87 SER A CA 1
ATOM 737 C C . SER A 1 87 ? 2.493 7.337 9.939 1.00 74.81 87 SER A C 1
ATOM 739 O O . SER A 1 87 ? 1.605 7.050 9.131 1.00 74.81 87 SER A O 1
ATOM 741 N N . LEU A 1 88 ? 3.788 7.378 9.613 1.00 77.44 88 LEU A N 1
ATOM 742 C CA . LEU A 1 88 ? 4.332 7.108 8.281 1.00 77.44 88 LEU A CA 1
ATOM 743 C C . LEU A 1 88 ? 5.361 5.978 8.381 1.00 77.44 88 LEU A C 1
ATOM 745 O O . LEU A 1 88 ? 6.362 6.108 9.083 1.00 77.44 88 LEU A O 1
ATOM 749 N N . ILE A 1 89 ? 5.094 4.867 7.696 1.00 75.31 89 ILE A N 1
ATOM 750 C CA . ILE A 1 89 ? 5.910 3.653 7.739 1.00 75.31 89 ILE A CA 1
ATOM 751 C C . ILE A 1 89 ? 6.543 3.444 6.354 1.00 75.31 89 ILE A C 1
ATOM 753 O O . ILE A 1 89 ? 5.841 3.059 5.411 1.00 75.31 89 ILE A O 1
ATOM 757 N N . PRO A 1 90 ? 7.856 3.700 6.199 1.00 66.31 90 PRO A N 1
ATOM 758 C CA . PRO A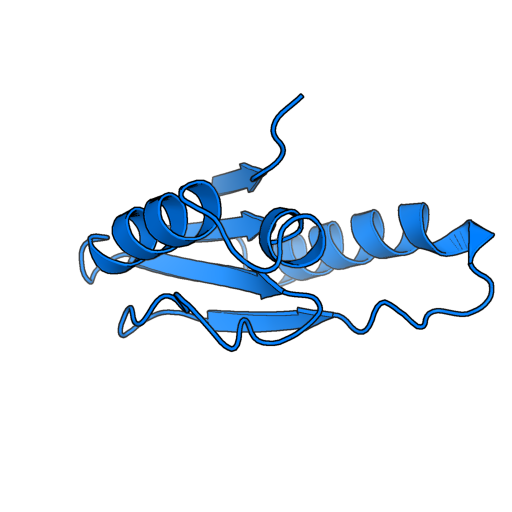 1 90 ? 8.567 3.366 4.973 1.00 66.31 90 PRO A CA 1
ATOM 759 C C . PRO A 1 90 ? 8.751 1.845 4.872 1.00 66.31 90 PRO A C 1
ATOM 761 O O . PRO A 1 90 ? 9.260 1.226 5.803 1.00 66.31 90 PRO A O 1
ATOM 764 N N . LEU A 1 91 ? 8.376 1.227 3.745 1.00 64.19 91 LEU A N 1
ATOM 765 C CA . LEU A 1 91 ? 8.592 -0.211 3.504 1.00 64.19 91 LEU A CA 1
ATOM 766 C C . LEU A 1 91 ? 9.910 -0.483 2.757 1.00 64.19 91 LEU A C 1
ATOM 768 O O . LEU A 1 91 ? 9.966 -1.335 1.876 1.00 64.19 91 LEU A O 1
ATOM 772 N N . ILE A 1 92 ? 10.977 0.253 3.074 1.00 54.06 92 ILE A N 1
ATOM 773 C CA . ILE A 1 92 ? 12.285 0.104 2.420 1.00 54.06 92 ILE A CA 1
ATOM 774 C C . ILE A 1 92 ? 13.137 -0.874 3.238 1.00 54.06 92 ILE A C 1
ATOM 776 O O . ILE A 1 92 ? 13.334 -0.666 4.433 1.00 54.06 92 ILE A O 1
ATOM 780 N N . ILE A 1 93 ? 13.654 -1.928 2.602 1.00 49.16 93 ILE A N 1
ATOM 781 C CA . ILE A 1 93 ? 14.691 -2.799 3.176 1.00 49.16 93 ILE A CA 1
ATOM 782 C C . ILE A 1 93 ? 16.028 -2.340 2.579 1.00 49.16 93 ILE A C 1
ATOM 784 O O . ILE A 1 93 ? 16.149 -2.295 1.353 1.00 49.16 93 ILE A O 1
ATOM 788 N N . HIS A 1 94 ? 16.971 -1.935 3.436 1.00 42.00 94 HIS A N 1
ATOM 789 C CA . HIS A 1 94 ? 18.357 -1.617 3.066 1.00 42.00 94 HIS A CA 1
ATOM 790 C C . HIS A 1 94 ? 19.177 -2.884 2.822 1.00 42.00 94 HIS A C 1
ATOM 792 O O . HIS A 1 94 ? 18.963 -3.867 3.568 1.00 42.00 94 HIS A O 1
#